Protein AF-A0A6V7M830-F1 (afdb_monomer_lite)

Organism: NCBI:txid1563983

Sequence (110 aa):
INKFLWMVRIGGSTEAGKSITEWNYYNPSGEFRVDKDGSPTLLNCLMYKMCYYKFGQVYTEGGKPSGYDRVRNMEIGNKDFELETLEEAYTTEHWLVRIYKVKDLKNRGN

Structure (mmCIF, N/CA/C/O backbone):
data_AF-A0A6V7M830-F1
#
_entry.id   AF-A0A6V7M830-F1
#
loop_
_atom_site.group_PDB
_atom_site.id
_atom_site.type_symbol
_atom_site.label_atom_id
_atom_site.label_alt_id
_atom_site.label_comp_id
_atom_site.label_asym_id
_atom_site.label_entity_id
_atom_site.label_seq_id
_atom_site.pdbx_PDB_ins_code
_atom_site.Cartn_x
_atom_site.Cartn_y
_atom_site.Cartn_z
_atom_site.occupancy
_atom_site.B_iso_or_equiv
_atom_site.auth_seq_id
_atom_site.auth_comp_id
_atom_site.auth_asym_id
_atom_site.auth_atom_id
_atom_site.pdbx_PDB_model_num
ATOM 1 N N . ILE A 1 1 ? 2.861 -6.931 4.517 1.00 84.75 1 ILE A N 1
ATOM 2 C CA . ILE A 1 1 ? 3.747 -5.833 4.042 1.00 84.75 1 ILE A CA 1
ATOM 3 C C . ILE A 1 1 ? 5.169 -5.857 4.648 1.00 84.75 1 ILE A C 1
ATOM 5 O O . ILE A 1 1 ? 6.066 -5.324 4.020 1.00 84.75 1 ILE A O 1
ATOM 9 N N . ASN A 1 2 ? 5.468 -6.522 5.780 1.00 89.31 2 ASN A N 1
ATOM 10 C CA . ASN A 1 2 ? 6.814 -6.466 6.415 1.00 89.31 2 ASN A CA 1
ATOM 11 C C . ASN A 1 2 ? 8.004 -6.873 5.513 1.00 89.31 2 ASN A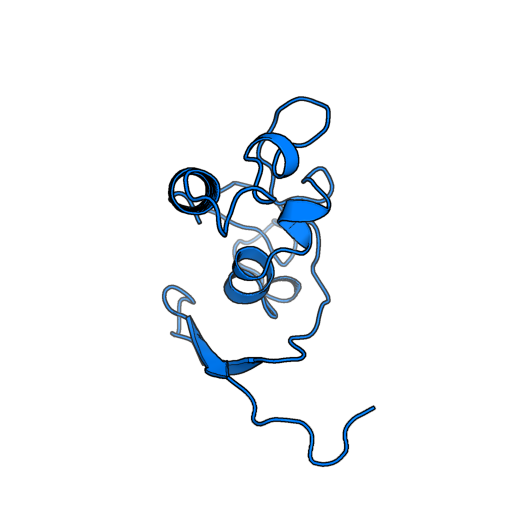 C 1
ATOM 13 O O . ASN A 1 2 ? 9.126 -6.450 5.755 1.00 89.31 2 ASN A O 1
ATOM 17 N N . LYS A 1 3 ? 7.770 -7.667 4.460 1.00 94.50 3 LYS A N 1
ATOM 18 C CA . LYS A 1 3 ? 8.797 -8.063 3.480 1.00 94.50 3 LYS A CA 1
ATOM 19 C C . LYS A 1 3 ? 8.965 -7.074 2.311 1.00 94.50 3 LYS A C 1
ATOM 21 O O . LYS A 1 3 ? 9.752 -7.340 1.414 1.00 94.50 3 LYS A O 1
ATOM 26 N N . PHE A 1 4 ? 8.234 -5.959 2.291 1.00 96.44 4 PHE A N 1
ATOM 27 C CA . PHE A 1 4 ? 8.180 -5.039 1.149 1.00 96.44 4 PHE A CA 1
ATOM 28 C C . PHE A 1 4 ? 9.540 -4.427 0.797 1.00 96.44 4 PHE A C 1
ATOM 30 O O . PHE A 1 4 ? 9.931 -4.455 -0.364 1.00 96.44 4 PHE A O 1
ATOM 37 N N . LEU A 1 5 ? 10.302 -3.949 1.785 1.00 96.19 5 LEU A N 1
ATOM 38 C CA . LEU A 1 5 ? 11.618 -3.353 1.521 1.00 96.19 5 LEU A CA 1
ATOM 39 C C . LEU A 1 5 ? 12.604 -4.351 0.898 1.00 96.19 5 LEU A C 1
ATOM 41 O O . LEU A 1 5 ? 13.413 -3.966 0.062 1.00 96.19 5 LEU A O 1
ATOM 45 N N . TRP A 1 6 ? 12.494 -5.647 1.212 1.00 97.19 6 TRP A N 1
ATOM 46 C CA . TRP A 1 6 ? 13.275 -6.673 0.514 1.00 97.19 6 TRP A CA 1
ATOM 47 C C . TRP A 1 6 ? 12.916 -6.763 -0.969 1.00 97.19 6 TRP A C 1
ATOM 49 O O . TRP A 1 6 ? 13.810 -6.882 -1.798 1.00 97.19 6 TRP A O 1
ATOM 59 N N . MET A 1 7 ? 11.632 -6.646 -1.318 1.00 97.69 7 MET A N 1
ATOM 60 C CA . MET A 1 7 ? 11.195 -6.615 -2.720 1.00 97.69 7 MET A CA 1
ATOM 61 C C . MET A 1 7 ? 11.766 -5.394 -3.448 1.00 97.69 7 MET A C 1
ATOM 63 O O . MET A 1 7 ? 12.237 -5.526 -4.572 1.00 97.69 7 MET A O 1
ATOM 67 N N . VAL A 1 8 ? 11.777 -4.228 -2.793 1.00 97.38 8 VAL A N 1
ATOM 68 C CA . VAL A 1 8 ? 12.356 -2.987 -3.332 1.00 97.38 8 VAL A CA 1
ATOM 69 C C . VAL A 1 8 ? 13.861 -3.134 -3.567 1.00 97.38 8 VAL A C 1
ATOM 71 O O . VAL A 1 8 ? 14.330 -2.829 -4.659 1.00 97.38 8 VAL A O 1
ATOM 74 N N . ARG A 1 9 ? 14.606 -3.664 -2.588 1.00 97.44 9 ARG A N 1
ATOM 75 C CA . ARG A 1 9 ? 16.055 -3.915 -2.702 1.00 97.44 9 ARG A CA 1
ATOM 76 C C . ARG A 1 9 ? 16.395 -4.891 -3.826 1.00 97.44 9 ARG A C 1
ATOM 78 O O . ARG A 1 9 ? 17.350 -4.667 -4.559 1.00 97.44 9 ARG A O 1
ATOM 85 N N . ILE A 1 10 ? 15.615 -5.965 -3.963 1.00 97.25 10 ILE A N 1
ATOM 86 C CA . ILE A 1 10 ? 15.812 -6.971 -5.015 1.00 97.25 10 ILE A CA 1
ATOM 87 C C . ILE A 1 10 ? 15.450 -6.397 -6.390 1.00 97.25 10 ILE A C 1
ATOM 89 O O . ILE A 1 10 ? 16.184 -6.607 -7.346 1.00 97.25 10 ILE A O 1
ATOM 93 N N . GLY A 1 11 ? 14.341 -5.661 -6.509 1.00 96.50 11 GLY A N 1
ATOM 94 C CA . GLY A 1 11 ? 13.942 -5.046 -7.777 1.00 96.50 11 GLY A CA 1
ATOM 95 C C . GLY A 1 11 ? 14.935 -3.981 -8.244 1.00 96.50 11 GLY A C 1
ATOM 96 O O . GLY A 1 11 ? 15.344 -3.983 -9.404 1.00 96.50 11 GLY A O 1
ATOM 97 N N . GLY A 1 12 ? 15.366 -3.117 -7.322 1.00 96.75 12 GLY A N 1
ATOM 98 C CA . GLY A 1 12 ? 16.283 -2.007 -7.585 1.00 96.75 12 GLY A CA 1
ATOM 99 C C . GLY A 1 12 ? 17.732 -2.401 -7.873 1.00 96.75 12 GLY A C 1
ATOM 100 O O . GLY A 1 12 ? 18.496 -1.570 -8.352 1.00 96.75 12 GLY A O 1
ATOM 101 N N . SER A 1 13 ? 18.132 -3.652 -7.621 1.00 95.88 13 S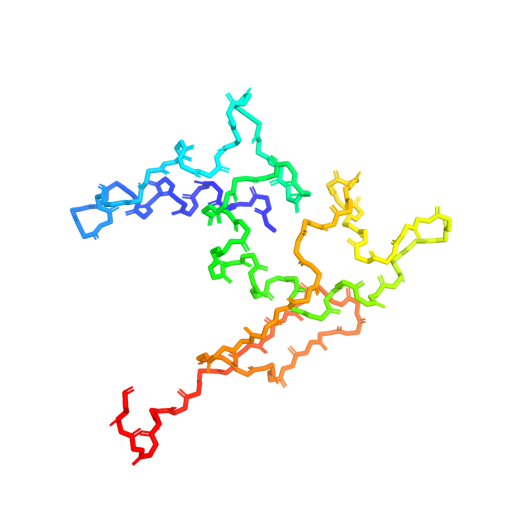ER A N 1
ATOM 102 C CA . SER A 1 13 ? 19.498 -4.120 -7.898 1.00 95.88 13 SER A CA 1
ATOM 103 C C . SER A 1 13 ? 19.737 -4.513 -9.362 1.00 95.88 13 SER A C 1
ATOM 105 O O . SER A 1 13 ? 20.864 -4.834 -9.736 1.00 95.88 13 SER A O 1
ATOM 107 N N . THR A 1 14 ? 18.694 -4.496 -10.197 1.00 96.00 14 THR A N 1
ATOM 108 C CA . THR A 1 14 ? 18.762 -4.858 -11.620 1.00 96.00 14 THR A CA 1
ATOM 109 C C . THR A 1 14 ? 18.804 -3.619 -12.514 1.00 96.00 14 THR A C 1
ATOM 111 O O . THR A 1 14 ? 18.248 -2.581 -12.159 1.00 96.00 14 THR A O 1
ATOM 114 N N . GLU A 1 15 ? 19.380 -3.727 -13.717 1.00 95.62 15 GLU A N 1
ATOM 115 C CA . GLU A 1 15 ? 19.413 -2.591 -14.658 1.00 95.62 15 GLU A CA 1
ATOM 116 C C . GLU A 1 15 ? 17.998 -2.132 -15.054 1.00 95.62 15 GLU A C 1
ATOM 118 O O . GLU A 1 15 ? 17.729 -0.937 -15.125 1.00 95.62 15 GLU A O 1
ATOM 123 N N . ALA A 1 16 ? 17.058 -3.070 -15.225 1.00 96.00 16 ALA A N 1
ATOM 124 C CA . ALA A 1 16 ? 15.658 -2.756 -15.520 1.00 96.00 16 ALA A CA 1
ATOM 125 C C . ALA A 1 16 ? 14.942 -2.037 -14.360 1.00 96.00 16 ALA A C 1
ATOM 127 O O . ALA A 1 16 ? 13.987 -1.297 -14.582 1.00 96.00 16 ALA A O 1
ATOM 128 N N . GLY A 1 17 ? 15.395 -2.256 -13.124 1.00 95.06 17 GLY A N 1
ATOM 129 C CA . GLY A 1 17 ? 14.830 -1.676 -11.910 1.00 95.06 17 GLY A CA 1
ATOM 130 C C . GLY A 1 17 ? 15.597 -0.473 -11.373 1.00 95.06 17 GLY A C 1
ATOM 131 O O . GLY A 1 17 ? 15.304 -0.035 -10.268 1.00 95.06 17 GLY A O 1
ATOM 132 N N . LYS A 1 18 ? 16.546 0.094 -12.121 1.00 94.25 18 LYS A N 1
ATOM 133 C CA . LYS A 1 18 ? 17.419 1.195 -11.672 1.00 94.25 18 LYS A CA 1
ATOM 134 C C . LYS A 1 18 ? 16.677 2.451 -11.198 1.00 94.25 18 LYS A C 1
ATOM 136 O O . LYS A 1 18 ? 17.224 3.249 -10.445 1.00 94.25 18 LYS A O 1
ATOM 141 N N . SER A 1 19 ? 15.426 2.629 -11.624 1.00 95.38 19 SER A N 1
ATOM 142 C CA . SER A 1 19 ? 14.534 3.696 -11.154 1.00 95.38 19 SER A CA 1
ATOM 143 C C . SER A 1 19 ? 13.916 3.433 -9.771 1.00 95.38 19 SER A C 1
ATOM 145 O O . SER A 1 19 ? 13.274 4.317 -9.204 1.00 95.38 19 SER A O 1
ATOM 147 N N . ILE A 1 20 ? 14.052 2.220 -9.232 1.00 97.31 20 ILE A N 1
ATOM 148 C CA . ILE A 1 20 ? 13.530 1.810 -7.930 1.00 97.31 20 ILE A CA 1
ATOM 149 C C . ILE A 1 20 ? 14.603 2.072 -6.874 1.00 97.31 20 ILE A C 1
ATOM 151 O O . ILE A 1 20 ? 15.517 1.275 -6.676 1.00 97.31 20 ILE A O 1
ATOM 155 N N . THR A 1 21 ? 14.447 3.171 -6.142 1.00 95.88 21 THR A N 1
ATOM 156 C CA . THR A 1 21 ? 15.346 3.533 -5.041 1.00 95.88 21 THR A CA 1
ATOM 157 C C . THR A 1 21 ? 14.647 3.323 -3.706 1.00 95.88 21 THR A C 1
ATOM 159 O O . THR A 1 21 ? 13.571 3.870 -3.475 1.00 95.88 21 THR A O 1
ATOM 162 N N . GLU A 1 22 ? 15.272 2.568 -2.800 1.00 96.44 22 GLU A N 1
ATOM 163 C CA . GLU A 1 22 ? 14.739 2.292 -1.458 1.00 96.44 22 GLU A CA 1
ATOM 164 C C . GLU A 1 22 ? 14.391 3.572 -0.685 1.00 96.44 22 GLU A C 1
ATOM 166 O O . GLU A 1 22 ? 13.312 3.658 -0.100 1.00 96.44 22 GLU A O 1
ATOM 171 N N . TRP A 1 23 ? 15.242 4.598 -0.765 1.00 96.50 23 TRP A N 1
ATOM 172 C CA . TRP A 1 23 ? 15.036 5.868 -0.065 1.00 96.50 23 TRP A CA 1
ATOM 173 C C . TRP A 1 23 ? 13.738 6.591 -0.455 1.00 96.50 23 TRP A C 1
ATOM 175 O O . TRP A 1 23 ? 13.137 7.263 0.376 1.00 96.50 23 TRP A O 1
ATOM 185 N N . ASN A 1 24 ? 13.229 6.375 -1.673 1.00 97.38 24 ASN A N 1
ATOM 186 C CA . ASN A 1 24 ? 11.980 6.994 -2.131 1.00 97.38 24 ASN A CA 1
ATOM 187 C C . ASN A 1 24 ? 10.748 6.503 -1.348 1.00 97.38 24 ASN A C 1
ATOM 189 O O . ASN A 1 24 ? 9.691 7.136 -1.408 1.00 97.38 24 ASN A O 1
ATOM 193 N N . TYR A 1 25 ? 10.855 5.374 -0.640 1.00 97.62 25 TYR A N 1
ATOM 194 C CA . TYR A 1 25 ? 9.776 4.785 0.159 1.00 97.62 25 TYR A CA 1
ATOM 195 C C . TYR A 1 25 ? 9.784 5.233 1.628 1.00 97.62 25 TYR A C 1
ATOM 197 O O . TYR A 1 25 ? 8.883 4.855 2.376 1.00 97.62 25 TYR A O 1
ATOM 205 N N . TYR A 1 26 ? 10.769 6.035 2.034 1.00 97.44 26 TYR A N 1
ATOM 206 C CA . TYR A 1 26 ? 10.833 6.657 3.353 1.00 97.44 26 TYR A CA 1
ATOM 207 C C . TYR A 1 26 ? 10.289 8.082 3.297 1.00 97.44 26 TYR A C 1
ATOM 209 O O . TYR A 1 26 ? 10.302 8.735 2.251 1.00 97.44 26 TYR A O 1
ATOM 217 N N . ASN A 1 27 ? 9.781 8.566 4.426 1.00 96.31 27 ASN A N 1
ATOM 218 C CA . ASN A 1 27 ? 9.422 9.972 4.568 1.00 96.31 27 ASN A CA 1
ATOM 219 C C . ASN A 1 27 ? 10.685 10.853 4.747 1.00 96.31 27 ASN A C 1
ATOM 221 O O . ASN A 1 27 ? 11.785 10.318 4.907 1.00 96.31 27 ASN A O 1
ATOM 225 N N . PRO A 1 28 ? 10.569 12.196 4.750 1.00 95.31 28 PRO A N 1
ATOM 226 C CA . PRO A 1 28 ? 11.722 13.090 4.926 1.00 95.31 28 PRO A CA 1
ATOM 227 C C . PRO A 1 28 ? 12.505 12.882 6.233 1.00 95.31 28 PRO A C 1
ATOM 229 O O . PRO A 1 28 ? 13.683 13.221 6.300 1.00 95.31 28 PRO A O 1
ATOM 232 N N . SER A 1 29 ? 11.867 12.309 7.256 1.00 95.44 29 SER A N 1
ATOM 233 C CA . SER A 1 29 ? 12.486 11.951 8.537 1.00 95.44 29 SER A CA 1
ATOM 234 C C . SER A 1 29 ? 13.211 10.598 8.507 1.00 95.44 29 SER A C 1
ATOM 236 O O . SER A 1 29 ? 13.790 10.199 9.513 1.00 95.44 29 SER A O 1
ATOM 238 N N . GLY A 1 30 ? 13.197 9.886 7.375 1.00 95.31 30 GLY A N 1
ATOM 239 C CA . GLY A 1 30 ? 13.812 8.567 7.230 1.00 95.31 30 GLY A CA 1
ATOM 240 C C . GLY A 1 30 ? 12.991 7.425 7.831 1.00 95.31 30 GLY A C 1
ATOM 241 O O . GLY A 1 30 ? 13.527 6.346 8.075 1.00 95.31 30 GLY A O 1
ATOM 242 N N . GLU A 1 31 ? 11.695 7.630 8.070 1.00 95.19 31 GLU A N 1
ATOM 243 C CA . GLU A 1 31 ? 10.794 6.628 8.641 1.00 95.19 31 GLU A CA 1
ATOM 244 C C . GLU A 1 31 ? 9.978 5.914 7.553 1.00 95.19 31 GLU A C 1
ATOM 246 O O . GLU A 1 31 ? 9.511 6.520 6.585 1.00 95.19 31 GLU A O 1
ATOM 251 N N . PHE A 1 32 ? 9.767 4.606 7.729 1.00 94.94 32 PHE A N 1
ATOM 252 C CA . PHE A 1 32 ? 8.897 3.802 6.870 1.00 94.94 32 PHE A CA 1
ATOM 253 C C . PHE A 1 32 ? 7.485 3.743 7.468 1.00 94.94 32 PHE A C 1
ATOM 255 O O . PHE A 1 32 ? 7.198 2.899 8.322 1.00 94.94 32 PHE A O 1
ATOM 262 N N . ARG A 1 33 ? 6.603 4.646 7.027 1.00 95.06 33 ARG A N 1
ATOM 263 C CA . ARG A 1 33 ? 5.238 4.794 7.560 1.00 95.06 33 ARG A CA 1
ATOM 264 C C . ARG A 1 33 ? 4.172 4.526 6.506 1.00 95.06 33 ARG A C 1
ATOM 266 O O . ARG A 1 33 ? 4.361 4.843 5.339 1.00 95.06 33 ARG A O 1
ATOM 273 N N . VAL A 1 34 ? 3.038 3.967 6.926 1.00 96.06 34 VAL A N 1
ATOM 274 C CA . VAL A 1 34 ? 1.866 3.707 6.058 1.00 96.06 34 VAL A CA 1
ATOM 275 C C . VAL A 1 34 ? 0.706 4.672 6.307 1.00 96.06 34 VAL A C 1
ATOM 277 O O . VAL A 1 34 ? -0.338 4.560 5.656 1.00 96.06 34 VAL A O 1
ATOM 280 N N . ASP A 1 35 ? 0.882 5.570 7.274 1.00 95.62 35 ASP A N 1
ATOM 281 C CA . ASP A 1 35 ? -0.053 6.636 7.603 1.00 95.62 35 ASP A CA 1
ATOM 282 C C . ASP A 1 35 ? 0.121 7.832 6.659 1.00 95.62 35 ASP A C 1
ATOM 284 O O . ASP A 1 35 ? 0.818 7.760 5.644 1.00 95.62 35 ASP A O 1
ATOM 288 N N . LYS A 1 36 ? -0.555 8.936 6.976 1.00 95.38 36 LYS A N 1
ATOM 289 C CA . LYS A 1 36 ? -0.515 10.179 6.196 1.00 95.38 36 LYS A CA 1
ATOM 290 C C . LYS A 1 36 ? 0.890 10.780 6.052 1.00 95.38 36 LYS A C 1
ATOM 292 O O . LYS A 1 36 ? 1.113 11.537 5.115 1.00 95.38 36 LYS A O 1
ATOM 297 N N . ASP A 1 37 ? 1.812 10.436 6.953 1.00 96.06 37 ASP A N 1
ATOM 298 C CA . ASP A 1 37 ? 3.194 10.916 6.946 1.00 96.06 37 ASP A CA 1
ATOM 299 C C . ASP A 1 37 ? 4.122 9.952 6.178 1.00 96.06 37 ASP A C 1
ATOM 301 O O . ASP A 1 37 ? 5.342 10.128 6.166 1.00 96.06 37 ASP A O 1
ATOM 305 N N . GLY A 1 38 ? 3.560 8.914 5.546 1.00 96.12 38 GLY A N 1
ATOM 306 C CA . GLY A 1 38 ? 4.251 8.022 4.623 1.00 96.12 38 GLY A CA 1
ATOM 307 C C . GLY A 1 38 ? 4.643 8.712 3.317 1.00 96.12 38 GLY A C 1
ATOM 308 O O . GLY A 1 38 ? 4.056 9.714 2.904 1.00 96.12 38 GLY A O 1
ATOM 309 N N . SER A 1 39 ? 5.650 8.169 2.629 1.00 97.44 39 SER A N 1
ATOM 310 C CA . SER A 1 39 ? 6.113 8.780 1.383 1.00 97.44 39 SER A CA 1
ATOM 311 C C . SER A 1 39 ? 5.043 8.687 0.281 1.00 97.44 39 SER A C 1
ATOM 313 O O . SER A 1 39 ? 4.368 7.656 0.163 1.00 97.44 39 SER A O 1
ATOM 315 N N . PRO A 1 40 ? 4.908 9.703 -0.595 1.00 96.56 40 PRO A N 1
ATOM 316 C CA . PRO A 1 40 ? 3.983 9.633 -1.725 1.00 96.56 40 PRO A CA 1
ATOM 317 C C . PRO A 1 40 ? 4.245 8.426 -2.632 1.00 96.56 40 PRO A C 1
ATOM 319 O O . PRO A 1 40 ? 3.302 7.833 -3.151 1.00 96.56 40 PRO A O 1
ATOM 322 N N 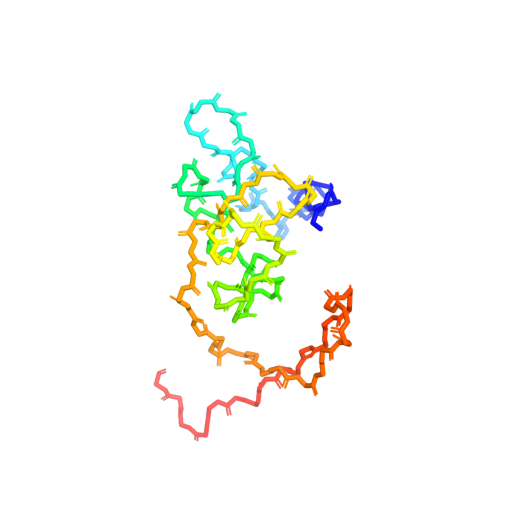. THR A 1 41 ? 5.511 8.025 -2.789 1.00 97.19 41 THR A N 1
ATOM 323 C CA . THR A 1 41 ? 5.903 6.823 -3.541 1.00 97.19 41 THR A CA 1
ATOM 324 C C . THR A 1 41 ? 5.306 5.563 -2.923 1.00 97.19 41 THR A C 1
ATOM 326 O O . THR A 1 41 ? 4.787 4.714 -3.643 1.00 97.19 41 THR A O 1
ATOM 329 N N . LEU A 1 42 ? 5.353 5.435 -1.594 1.00 97.06 42 LEU A N 1
ATOM 330 C CA . LEU A 1 42 ? 4.810 4.286 -0.878 1.00 97.06 42 LEU A CA 1
ATOM 331 C C . LEU A 1 42 ? 3.282 4.265 -0.928 1.00 97.06 42 LEU A C 1
ATOM 333 O O . LEU A 1 42 ? 2.714 3.239 -1.292 1.00 97.06 42 LEU A O 1
ATOM 337 N N . LEU A 1 43 ? 2.623 5.385 -0.624 1.00 97.00 43 LEU A N 1
ATOM 338 C CA . LEU A 1 43 ? 1.156 5.470 -0.602 1.00 97.00 43 LEU A CA 1
ATOM 339 C C . LEU A 1 43 ? 0.525 5.271 -1.993 1.00 97.00 43 LEU A C 1
ATOM 341 O O . LEU A 1 43 ? -0.636 4.881 -2.098 1.00 97.00 43 LEU A O 1
ATOM 345 N N . ASN A 1 44 ? 1.291 5.493 -3.066 1.00 96.44 44 ASN A N 1
ATOM 346 C CA . ASN A 1 44 ? 0.847 5.262 -4.441 1.00 96.44 44 ASN A CA 1
ATOM 347 C C . ASN A 1 44 ? 1.341 3.946 -5.059 1.00 96.44 44 ASN A C 1
ATOM 349 O O . ASN A 1 44 ? 0.940 3.631 -6.184 1.00 96.44 44 ASN A O 1
ATOM 353 N N . CYS A 1 45 ? 2.180 3.167 -4.369 1.00 96.69 45 CYS A N 1
ATOM 354 C CA . CYS A 1 45 ? 2.728 1.944 -4.946 1.00 96.69 45 CYS A CA 1
ATOM 355 C C . CYS A 1 45 ? 1.656 0.855 -5.095 1.00 96.69 45 CYS A C 1
ATOM 357 O O . CYS A 1 45 ? 0.679 0.789 -4.343 1.00 96.69 45 CYS A O 1
ATOM 359 N N . LEU A 1 46 ? 1.862 -0.046 -6.059 1.00 96.75 46 LEU A N 1
ATOM 360 C CA . LEU A 1 46 ? 0.911 -1.120 -6.343 1.00 96.75 46 LEU A CA 1
ATOM 361 C C . LEU A 1 46 ? 0.676 -2.024 -5.123 1.00 96.75 46 LEU A C 1
ATOM 363 O O . LEU A 1 46 ? -0.461 -2.386 -4.840 1.00 96.75 46 LEU A O 1
ATOM 367 N N . MET A 1 47 ? 1.731 -2.336 -4.362 1.00 96.62 47 MET A N 1
ATOM 368 C CA . MET A 1 47 ? 1.623 -3.165 -3.157 1.00 96.62 47 MET A CA 1
ATOM 369 C C . MET A 1 47 ? 0.727 -2.518 -2.093 1.00 96.62 47 MET A C 1
ATOM 371 O O . MET A 1 47 ? -0.112 -3.199 -1.509 1.00 96.62 47 MET A O 1
ATOM 375 N N . TYR A 1 48 ? 0.876 -1.209 -1.854 1.00 96.81 48 TYR A N 1
ATOM 376 C CA . TYR A 1 48 ? 0.033 -0.476 -0.908 1.00 96.81 48 TYR A CA 1
ATOM 377 C C . TYR A 1 48 ? -1.429 -0.534 -1.345 1.00 96.81 48 TYR A C 1
ATOM 379 O O . TYR A 1 48 ? -2.291 -0.953 -0.570 1.00 96.81 48 TYR A O 1
ATOM 387 N N . LYS A 1 49 ? -1.687 -0.210 -2.618 1.00 97.06 49 LYS A N 1
ATOM 388 C CA . LYS A 1 49 ? -3.035 -0.226 -3.192 1.00 97.06 49 LYS A CA 1
ATOM 389 C C . LYS A 1 49 ? -3.680 -1.612 -3.098 1.00 97.06 49 LYS A C 1
ATOM 391 O O . LYS A 1 49 ? -4.821 -1.727 -2.669 1.00 97.06 49 LYS A O 1
ATOM 396 N N . MET A 1 50 ? -2.946 -2.677 -3.416 1.00 96.69 50 MET A N 1
ATOM 397 C CA . MET A 1 50 ? -3.451 -4.052 -3.318 1.00 96.69 50 MET A CA 1
ATOM 398 C C . MET A 1 50 ? -3.697 -4.502 -1.872 1.00 96.69 50 MET A C 1
ATOM 400 O O . MET A 1 50 ? -4.655 -5.220 -1.604 1.00 96.69 50 MET A O 1
ATOM 404 N N . CYS A 1 51 ? -2.861 -4.130 -0.905 1.00 95.25 51 CYS A N 1
ATOM 405 C CA . CYS A 1 51 ? -3.095 -4.553 0.477 1.00 95.25 51 CYS A CA 1
ATOM 406 C C . CYS A 1 51 ? -4.259 -3.790 1.129 1.00 95.25 51 CYS A C 1
ATOM 408 O O . CYS A 1 51 ? -5.057 -4.401 1.844 1.00 95.25 51 CYS A O 1
ATOM 410 N N . TYR A 1 52 ? -4.377 -2.487 0.858 1.00 96.81 52 TYR A N 1
ATOM 411 C CA . TYR A 1 52 ? -5.317 -1.599 1.545 1.00 96.81 52 TYR A CA 1
ATOM 412 C C . TYR A 1 52 ? -6.585 -1.257 0.751 1.00 96.81 52 TYR A C 1
ATOM 414 O O . TYR A 1 52 ? -7.377 -0.435 1.209 1.00 96.81 52 TYR A O 1
ATOM 422 N N . TYR A 1 53 ? -6.837 -1.889 -0.401 1.00 97.12 53 TYR A N 1
ATOM 423 C CA . TYR A 1 53 ? -8.063 -1.646 -1.170 1.00 97.12 53 TYR A CA 1
ATOM 424 C C . TYR A 1 53 ? -9.314 -1.879 -0.305 1.00 97.12 53 TYR A C 1
ATOM 426 O O . TYR A 1 53 ? -9.452 -2.937 0.319 1.00 97.12 53 TYR A O 1
ATOM 434 N N . LYS A 1 54 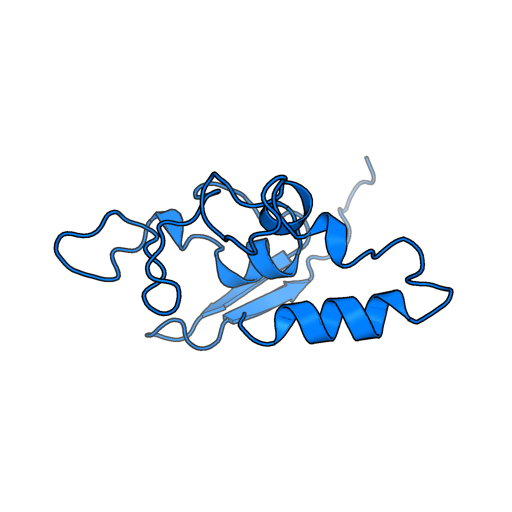? -10.197 -0.873 -0.222 1.00 95.12 54 LYS A N 1
ATOM 435 C CA . LYS A 1 54 ? -11.387 -0.822 0.659 1.00 95.12 54 LYS A CA 1
ATOM 436 C C . LYS A 1 54 ? -11.116 -0.980 2.166 1.00 95.12 54 LYS A C 1
ATOM 438 O O . LYS A 1 54 ? -12.052 -1.026 2.958 1.00 95.12 54 LYS A O 1
ATOM 443 N N . PHE A 1 55 ? -9.857 -1.042 2.599 1.00 95.56 55 PHE A N 1
ATOM 444 C CA . PHE A 1 55 ? -9.508 -1.227 4.010 1.00 95.56 55 PHE A CA 1
ATOM 445 C C . PHE A 1 55 ? -9.844 0.006 4.857 1.00 95.56 55 PHE A C 1
ATOM 447 O O . PHE A 1 55 ? -10.158 -0.132 6.036 1.00 95.56 55 PHE A O 1
ATOM 454 N N . GLY A 1 56 ? -9.860 1.203 4.257 1.00 93.75 56 GLY A N 1
ATOM 455 C CA . GLY A 1 56 ? -10.209 2.461 4.930 1.00 93.75 56 GLY A CA 1
ATOM 456 C C . GLY A 1 56 ? -11.604 2.486 5.568 1.00 93.75 56 GLY A C 1
ATOM 457 O O . GLY A 1 56 ? -11.839 3.268 6.489 1.00 93.75 56 GLY A O 1
ATOM 458 N N . GLN A 1 57 ? -12.505 1.606 5.126 1.00 90.69 57 GLN A N 1
ATOM 459 C CA . GLN A 1 57 ? -13.886 1.492 5.608 1.00 90.69 57 GLN A CA 1
ATOM 460 C C . GLN A 1 57 ? -14.052 0.405 6.687 1.00 90.69 57 GLN A C 1
ATOM 462 O O . GLN A 1 57 ? -15.116 0.290 7.291 1.00 90.69 57 GLN A O 1
ATOM 467 N N . VAL A 1 58 ? -13.012 -0.393 6.952 1.00 91.44 58 VAL A N 1
ATOM 468 C CA . VAL A 1 58 ? -13.068 -1.523 7.888 1.00 91.44 58 VAL A CA 1
ATOM 469 C C . VAL A 1 58 ? -12.713 -1.071 9.301 1.00 91.44 58 VAL A C 1
ATOM 471 O O . VAL A 1 58 ? -11.673 -0.449 9.529 1.00 91.44 58 VAL A O 1
ATOM 474 N N . TYR A 1 59 ? -13.546 -1.445 10.270 1.00 91.12 59 TYR A N 1
ATOM 475 C CA . TYR A 1 59 ? -13.234 -1.322 11.693 1.00 91.12 59 TYR A CA 1
ATOM 476 C C . TYR A 1 59 ? -12.560 -2.604 12.176 1.00 91.12 59 TYR A C 1
ATOM 478 O O . TYR A 1 59 ? -13.196 -3.648 12.296 1.00 91.12 59 TYR A O 1
ATOM 486 N N . THR A 1 60 ? -11.255 -2.532 12.424 1.00 89.06 60 THR A N 1
ATOM 487 C CA . THR A 1 60 ? -10.444 -3.685 12.844 1.00 89.06 60 THR A CA 1
ATOM 488 C C . THR A 1 60 ? -10.333 -3.824 14.361 1.00 89.06 60 THR A C 1
ATOM 490 O O . THR A 1 60 ? -10.022 -4.910 14.851 1.00 89.06 60 THR A O 1
ATOM 493 N N . GLU A 1 61 ? -10.569 -2.742 15.107 1.00 88.25 61 GLU A N 1
ATOM 494 C CA . GLU A 1 61 ? -10.427 -2.686 16.560 1.00 88.25 61 GLU A CA 1
ATOM 495 C C . GLU A 1 61 ? -11.370 -1.633 17.164 1.00 88.25 61 GLU A C 1
ATOM 497 O O . GLU A 1 61 ? -11.516 -0.531 16.632 1.00 88.25 61 GLU A O 1
ATOM 502 N N . GLY A 1 62 ? -12.016 -1.969 18.284 1.00 88.50 62 GLY A N 1
ATOM 503 C CA . GLY A 1 62 ? -12.884 -1.038 19.006 1.00 88.50 62 GLY A CA 1
ATOM 504 C C . GLY A 1 62 ? -12.091 0.133 19.593 1.00 88.50 62 GLY A C 1
ATOM 505 O O . GLY A 1 62 ? -11.029 -0.060 20.176 1.00 88.50 62 GLY A O 1
ATOM 506 N N . GLY A 1 63 ? -12.599 1.358 19.440 1.00 90.81 63 GLY A N 1
ATOM 507 C CA . GLY A 1 63 ? -11.929 2.574 19.924 1.00 90.81 63 GLY A CA 1
ATOM 508 C C . GLY A 1 63 ? -10.796 3.090 19.027 1.00 90.81 63 GLY A C 1
ATOM 509 O O . GLY A 1 63 ? -10.172 4.097 19.358 1.00 90.81 63 GLY A O 1
ATOM 510 N N . LYS A 1 64 ? -10.540 2.441 17.884 1.00 93.69 64 LYS A N 1
ATOM 511 C CA . LYS A 1 64 ? -9.634 2.923 16.833 1.00 93.69 64 LYS A CA 1
ATOM 512 C C . LYS A 1 64 ? -10.430 3.451 15.631 1.00 93.69 64 LYS A C 1
ATOM 514 O O . LYS A 1 64 ? -11.572 3.033 15.429 1.00 93.69 64 LYS A O 1
ATOM 519 N N . PRO A 1 65 ? -9.859 4.372 14.831 1.00 92.88 65 PRO A N 1
ATOM 520 C CA . PRO A 1 65 ? -10.489 4.812 13.589 1.00 92.88 65 PRO A CA 1
ATOM 521 C C . PRO A 1 65 ? -10.604 3.658 12.580 1.00 92.88 65 PRO A C 1
ATOM 523 O O . PRO A 1 65 ? -9.914 2.642 12.686 1.00 92.88 65 PRO A O 1
ATOM 526 N N . SER A 1 66 ? -11.460 3.819 11.569 1.00 94.75 66 SER A N 1
ATOM 527 C CA . SER A 1 66 ? -11.530 2.877 10.446 1.00 94.75 66 SER A CA 1
ATOM 528 C C . SER A 1 66 ? -10.215 2.871 9.655 1.00 94.75 66 SER A C 1
ATOM 530 O O . SER A 1 66 ? -9.536 3.898 9.552 1.00 94.75 66 SER A O 1
ATOM 532 N N . GLY A 1 67 ? -9.846 1.725 9.079 1.00 94.50 67 GLY A N 1
ATOM 533 C CA . GLY A 1 67 ? -8.577 1.576 8.363 1.00 94.50 67 GLY A CA 1
ATOM 534 C C . GLY A 1 67 ? -7.354 1.529 9.283 1.00 94.50 67 GLY A C 1
ATOM 535 O O . GLY A 1 67 ? -6.268 1.954 8.892 1.00 94.50 67 GLY A O 1
ATOM 536 N N . TYR A 1 68 ? -7.514 1.034 10.510 1.00 96.19 68 TYR A N 1
ATOM 537 C CA . TYR A 1 68 ? -6.406 0.858 11.446 1.00 96.19 68 TYR A CA 1
ATOM 538 C C . TYR A 1 68 ? -5.657 -0.461 11.187 1.00 96.19 68 TYR A C 1
ATOM 540 O O . TYR A 1 68 ? -6.217 -1.553 11.330 1.00 96.19 68 TYR A O 1
ATOM 548 N N . ASP A 1 69 ? -4.378 -0.378 10.806 1.00 95.06 69 ASP A N 1
ATOM 549 C CA . ASP A 1 69 ? -3.495 -1.540 10.658 1.00 95.06 69 ASP A CA 1
ATOM 550 C C . ASP A 1 69 ? -2.947 -1.948 12.033 1.00 95.06 69 ASP A C 1
ATOM 552 O O . ASP A 1 69 ? -2.038 -1.316 12.574 1.00 95.06 69 ASP A O 1
ATOM 556 N N . ARG A 1 70 ? -3.475 -3.052 12.574 1.00 93.81 70 ARG A N 1
ATOM 557 C CA . ARG A 1 70 ? -3.109 -3.601 13.892 1.00 93.81 70 ARG A CA 1
ATOM 558 C C . ARG A 1 70 ? -1.662 -4.088 13.988 1.00 93.81 70 ARG A C 1
ATOM 560 O O . ARG A 1 70 ? -1.112 -4.146 15.079 1.00 93.81 70 ARG A O 1
ATOM 567 N N . VAL A 1 71 ? -1.027 -4.451 12.872 1.00 93.31 71 VAL A N 1
ATOM 568 C CA . VAL A 1 71 ? 0.377 -4.901 12.876 1.00 93.31 71 VAL A CA 1
ATOM 569 C C . VAL A 1 71 ? 1.321 -3.703 12.953 1.00 93.31 71 VAL A C 1
ATOM 571 O O . VAL A 1 71 ? 2.393 -3.801 13.545 1.00 93.31 71 VAL A O 1
ATOM 574 N N . ARG A 1 72 ? 0.936 -2.571 12.351 1.00 93.44 72 ARG A N 1
ATOM 575 C CA . ARG A 1 72 ? 1.728 -1.326 12.347 1.00 93.44 72 ARG A CA 1
ATOM 576 C C . ARG A 1 72 ? 1.321 -0.335 13.428 1.00 93.44 72 ARG A C 1
ATOM 578 O O . ARG A 1 72 ? 2.058 0.614 13.661 1.00 93.44 72 ARG A O 1
ATOM 585 N N . ASN A 1 73 ? 0.184 -0.558 14.082 1.00 94.25 73 ASN A N 1
ATOM 586 C CA . ASN A 1 73 ? -0.431 0.352 15.044 1.00 94.25 73 ASN A CA 1
ATOM 587 C C . ASN A 1 73 ? -0.670 1.763 14.480 1.00 94.25 73 ASN A C 1
ATOM 589 O O . ASN A 1 73 ? -0.544 2.756 15.196 1.00 94.25 73 ASN A O 1
ATOM 593 N N . MET A 1 74 ? -1.038 1.849 13.200 1.00 94.50 74 MET A N 1
ATOM 594 C CA . MET A 1 74 ? -1.208 3.105 12.465 1.00 94.50 74 MET A CA 1
ATOM 595 C C . MET A 1 74 ? -2.524 3.111 11.684 1.00 94.50 74 MET A C 1
ATOM 597 O O . MET A 1 74 ? -2.961 2.084 11.167 1.00 94.50 74 MET A O 1
ATOM 601 N N . GLU A 1 75 ? -3.135 4.286 11.573 1.00 96.44 75 GLU A N 1
ATOM 602 C CA . GLU A 1 75 ? -4.216 4.546 10.621 1.00 96.44 75 GLU A CA 1
ATOM 603 C C . GLU A 1 75 ? -3.620 4.746 9.225 1.00 96.44 75 GLU A C 1
ATOM 605 O O . GLU A 1 75 ? -2.627 5.455 9.078 1.00 96.44 75 GLU A O 1
ATOM 610 N N . ILE A 1 76 ? -4.193 4.115 8.200 1.00 96.44 76 ILE A N 1
ATOM 611 C CA . ILE A 1 76 ? -3.659 4.220 6.838 1.00 96.44 76 ILE A CA 1
ATOM 612 C C . ILE A 1 76 ? -3.786 5.643 6.274 1.00 96.44 76 ILE A C 1
ATOM 614 O O . ILE A 1 76 ? -4.783 6.329 6.490 1.00 96.44 76 ILE A O 1
ATOM 618 N N . GLY A 1 77 ? -2.773 6.075 5.520 1.00 95.12 77 GLY A N 1
ATOM 619 C CA . GLY A 1 77 ? -2.706 7.421 4.951 1.00 95.12 77 GLY A CA 1
ATOM 620 C C . GLY A 1 77 ? -3.702 7.679 3.824 1.00 95.12 77 GLY A C 1
ATOM 621 O O . GLY A 1 77 ? -4.288 8.756 3.775 1.00 95.12 77 GLY A O 1
ATOM 622 N N . ASN A 1 78 ? -3.918 6.704 2.935 1.00 94.31 78 ASN A N 1
ATOM 623 C CA . ASN A 1 78 ? -4.875 6.830 1.838 1.00 94.31 78 ASN A CA 1
ATOM 624 C C . ASN A 1 78 ? -6.012 5.815 1.992 1.00 94.31 78 ASN A C 1
ATOM 626 O O . ASN A 1 78 ? -5.805 4.616 1.808 1.00 94.31 78 ASN A O 1
ATOM 630 N N . LYS A 1 79 ? -7.205 6.308 2.338 1.00 91.38 79 LYS A N 1
ATOM 631 C CA . LYS A 1 79 ? -8.391 5.479 2.595 1.00 91.38 79 LYS A CA 1
ATOM 632 C C . LYS A 1 79 ? -9.236 5.218 1.355 1.00 91.38 79 LYS A C 1
ATOM 634 O O . LYS A 1 79 ? -9.817 4.139 1.255 1.00 91.38 79 LYS A O 1
ATOM 639 N N . ASP A 1 80 ? -9.266 6.180 0.438 1.00 91.00 80 ASP A N 1
ATOM 640 C CA . ASP A 1 80 ? -10.199 6.211 -0.682 1.00 91.00 80 ASP A CA 1
ATOM 641 C C . ASP A 1 80 ? -9.422 6.269 -1.997 1.00 91.00 80 ASP A C 1
ATOM 643 O O . ASP A 1 80 ? -8.937 7.313 -2.434 1.00 91.00 80 ASP A O 1
ATOM 647 N N . PHE A 1 81 ? -9.280 5.109 -2.629 1.00 95.06 81 PHE A N 1
ATOM 648 C CA . PHE A 1 81 ? -8.671 4.976 -3.944 1.00 95.06 81 PHE A CA 1
ATOM 649 C C . PHE A 1 81 ? -9.274 3.791 -4.690 1.00 95.06 81 PHE A C 1
ATOM 651 O O . PHE A 1 81 ? -9.701 2.805 -4.088 1.00 95.06 81 PHE A O 1
ATOM 658 N N . GLU A 1 82 ? -9.235 3.866 -6.017 1.00 95.25 82 GLU A N 1
ATOM 659 C CA . GLU A 1 82 ? -9.702 2.797 -6.892 1.00 95.25 82 GLU A CA 1
ATOM 660 C C . GLU A 1 82 ? -8.552 2.086 -7.605 1.00 95.25 82 GLU A C 1
ATOM 662 O O . GLU A 1 82 ? -7.464 2.633 -7.816 1.00 95.25 82 GLU A O 1
ATOM 667 N N . LEU A 1 83 ? -8.806 0.832 -7.978 1.00 96.00 83 LEU A N 1
ATOM 668 C CA . LEU A 1 83 ? -7.887 0.028 -8.775 1.00 96.00 83 LEU A CA 1
ATOM 669 C C . LEU A 1 83 ? -8.256 0.134 -10.257 1.00 96.00 83 LEU A C 1
ATOM 671 O O . LEU A 1 83 ? -9.270 -0.396 -10.718 1.00 96.00 83 LEU A O 1
ATOM 675 N N . GLU A 1 84 ? -7.403 0.802 -11.029 1.00 94.06 84 GLU A N 1
ATOM 676 C CA . GLU A 1 84 ? -7.651 1.028 -12.457 1.00 94.06 84 GLU A CA 1
ATOM 677 C C . GLU A 1 84 ? -7.423 -0.230 -13.299 1.00 94.06 84 GLU A C 1
ATOM 679 O O . GLU A 1 84 ? -8.249 -0.562 -14.146 1.00 94.06 84 GLU A O 1
ATOM 684 N N . THR A 1 85 ? -6.327 -0.947 -13.043 1.00 94.94 85 THR A N 1
ATOM 685 C CA . THR A 1 85 ? -5.856 -2.091 -13.846 1.00 94.94 85 THR A CA 1
ATOM 686 C C . THR A 1 85 ? -6.126 -3.451 -13.205 1.00 9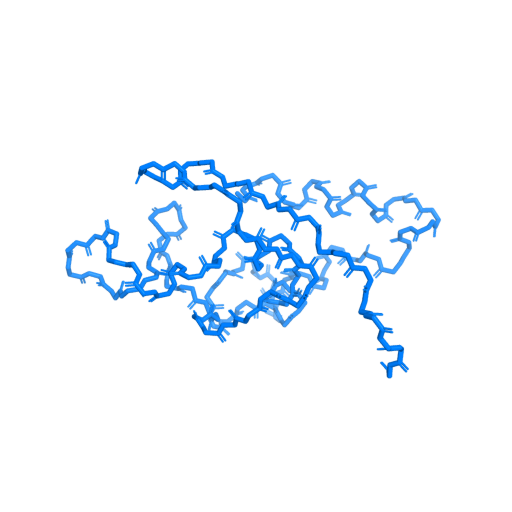4.94 85 THR A C 1
ATOM 688 O O . THR A 1 85 ? -5.914 -4.485 -13.835 1.00 94.94 85 THR A O 1
ATOM 691 N N . LEU A 1 86 ? -6.606 -3.465 -11.961 1.00 97.38 86 LEU A N 1
ATOM 692 C CA . LEU A 1 86 ? -6.924 -4.674 -11.207 1.00 97.38 86 LEU A CA 1
ATOM 693 C C . LEU A 1 86 ? -8.386 -4.651 -10.754 1.00 97.38 86 LEU A C 1
ATOM 695 O O . LEU A 1 86 ? -8.966 -3.586 -10.541 1.00 97.38 86 LEU A O 1
ATOM 699 N N . GLU A 1 87 ? -8.965 -5.830 -10.574 1.00 97.00 87 GLU A N 1
ATOM 700 C CA . GLU A 1 87 ? -10.234 -6.046 -9.880 1.00 97.00 87 GLU A CA 1
ATOM 701 C C . GLU A 1 87 ? -10.044 -7.042 -8.731 1.00 97.00 87 GLU A C 1
ATOM 703 O O . GLU A 1 87 ? -9.242 -7.975 -8.816 1.00 97.00 87 GLU A O 1
ATOM 708 N N . GLU A 1 88 ? -10.750 -6.825 -7.623 1.00 97.38 88 GLU A N 1
ATOM 709 C CA . GLU A 1 88 ? -10.770 -7.759 -6.497 1.00 97.38 88 GLU A CA 1
ATOM 710 C C . GLU A 1 88 ? -11.525 -9.028 -6.911 1.00 97.38 88 GLU A C 1
ATOM 712 O O . GLU A 1 88 ? -12.719 -8.974 -7.191 1.00 97.38 88 GLU A O 1
ATOM 717 N N . ALA A 1 89 ? -10.823 -10.161 -6.960 1.00 97.88 89 ALA A N 1
ATOM 718 C CA . ALA A 1 89 ? -11.407 -11.451 -7.321 1.00 97.88 89 ALA A CA 1
ATOM 719 C C . ALA A 1 89 ? -11.873 -12.226 -6.083 1.00 97.88 89 ALA A C 1
ATOM 721 O O . ALA A 1 89 ? -12.910 -12.884 -6.114 1.00 97.88 89 ALA A O 1
ATOM 722 N N . TYR A 1 90 ? -11.103 -12.160 -4.993 1.00 97.75 90 TYR A N 1
ATOM 723 C CA . TYR A 1 90 ? -11.434 -12.823 -3.735 1.00 97.75 90 TYR A CA 1
ATOM 724 C C . TYR A 1 90 ? -10.660 -12.208 -2.564 1.00 97.75 90 TYR A C 1
ATOM 726 O O . TYR A 1 90 ? -9.475 -11.909 -2.692 1.00 97.75 90 TYR A O 1
ATOM 734 N N . THR A 1 91 ? -11.295 -12.093 -1.401 1.00 97.44 91 THR A N 1
ATOM 735 C CA . THR A 1 91 ? -10.653 -11.707 -0.135 1.00 97.44 91 THR A CA 1
ATOM 736 C C . THR A 1 91 ? -11.135 -12.668 0.947 1.00 97.44 91 THR A C 1
ATOM 738 O O . THR A 1 91 ? -12.327 -12.954 1.031 1.00 97.44 91 THR A O 1
ATOM 741 N N . THR A 1 92 ? -10.217 -13.213 1.752 1.00 96.62 92 THR A N 1
ATOM 742 C CA . THR A 1 92 ? -10.591 -14.137 2.835 1.00 96.62 92 THR A CA 1
ATOM 743 C C . THR A 1 92 ? -11.361 -13.425 3.946 1.00 96.62 92 THR A C 1
ATOM 745 O O . THR A 1 92 ? -11.227 -12.218 4.123 1.00 96.62 92 THR A O 1
ATOM 748 N N . GLU A 1 93 ? -12.118 -14.182 4.744 1.00 92.44 93 GLU A N 1
ATOM 749 C CA . GLU A 1 93 ? -12.959 -13.663 5.837 1.00 92.44 93 GLU A CA 1
ATOM 750 C C . GLU A 1 93 ? -12.209 -12.714 6.784 1.00 92.44 93 GLU A C 1
ATOM 752 O O . GLU A 1 93 ? -12.681 -11.622 7.087 1.00 92.44 93 GLU A O 1
ATOM 757 N N . HIS A 1 94 ? -10.998 -13.092 7.197 1.00 90.50 94 HIS A N 1
ATOM 758 C CA . HIS A 1 94 ? -10.151 -12.281 8.079 1.00 90.50 94 HIS A CA 1
ATOM 759 C C . HIS A 1 94 ? -9.126 -11.420 7.328 1.00 90.50 94 HIS A C 1
ATOM 761 O O . HIS A 1 94 ? -8.163 -10.947 7.927 1.00 90.50 94 HIS A O 1
ATOM 767 N N . TRP A 1 95 ? -9.293 -11.247 6.012 1.00 93.38 95 TRP A N 1
ATOM 768 C CA . TRP A 1 95 ? -8.471 -10.380 5.157 1.00 93.38 95 TRP A CA 1
ATOM 769 C C . TRP A 1 95 ? -6.967 -10.709 5.193 1.00 93.38 95 TRP A C 1
ATOM 771 O O . TRP A 1 95 ? -6.113 -9.859 4.943 1.00 93.38 95 TRP A O 1
ATOM 781 N N . LEU A 1 96 ? -6.631 -11.971 5.477 1.00 94.00 96 LEU A N 1
ATOM 782 C CA . LEU A 1 96 ? -5.252 -12.470 5.476 1.00 94.00 96 LEU A CA 1
ATOM 783 C C . LEU A 1 96 ? -4.708 -12.649 4.056 1.00 94.00 96 LEU A C 1
ATOM 785 O O . LEU A 1 96 ? -3.516 -12.453 3.820 1.00 94.00 96 LEU A O 1
ATOM 789 N N . VAL A 1 97 ? -5.575 -13.035 3.116 1.00 96.69 97 VAL A N 1
ATOM 790 C CA . VAL A 1 97 ? -5.218 -13.278 1.716 1.00 96.69 97 VAL A CA 1
ATOM 791 C C . VAL A 1 97 ? -6.192 -12.528 0.820 1.00 96.69 97 VAL A C 1
ATOM 793 O O . VAL A 1 97 ? -7.406 -12.592 1.015 1.00 96.69 97 VAL A O 1
ATOM 796 N N . ARG A 1 98 ? -5.635 -11.828 -0.171 1.00 97.44 98 ARG A N 1
ATOM 797 C CA . ARG A 1 98 ? -6.370 -11.058 -1.175 1.00 97.44 98 ARG A CA 1
ATOM 798 C C . ARG A 1 98 ? -5.883 -11.453 -2.557 1.00 97.44 98 ARG A C 1
ATOM 800 O O . ARG A 1 98 ? -4.678 -11.467 -2.805 1.00 97.44 98 ARG A O 1
ATOM 807 N N . ILE A 1 99 ? -6.817 -11.786 -3.431 1.00 98.12 99 ILE A N 1
ATOM 808 C CA . ILE A 1 99 ? -6.574 -12.235 -4.794 1.00 98.12 99 ILE A CA 1
ATOM 809 C C . ILE A 1 99 ? -7.164 -11.186 -5.725 1.00 98.12 99 ILE A C 1
ATOM 811 O O . ILE A 1 99 ? -8.345 -10.845 -5.640 1.00 98.12 99 ILE A O 1
ATOM 815 N N . TYR A 1 100 ? -6.322 -10.692 -6.624 1.00 98.31 100 TYR A N 1
ATOM 816 C CA . TYR A 1 100 ? -6.684 -9.698 -7.622 1.00 98.31 100 TYR A CA 1
ATOM 817 C C . TYR A 1 100 ? -6.557 -10.305 -9.009 1.00 98.31 100 TYR A C 1
ATOM 819 O O . TYR A 1 100 ? -5.590 -11.013 -9.294 1.00 98.31 100 TYR A O 1
ATOM 827 N N . LYS A 1 101 ? -7.522 -9.999 -9.871 1.00 97.94 101 LYS A N 1
ATOM 828 C CA . LYS A 1 101 ? -7.467 -10.315 -11.293 1.00 97.94 101 LYS A CA 1
ATOM 829 C C . LYS A 1 101 ? -7.019 -9.075 -12.059 1.00 97.94 101 LYS A C 1
ATOM 831 O O . LYS A 1 101 ? -7.451 -7.960 -11.769 1.00 97.94 101 LYS A O 1
ATOM 836 N N . VAL A 1 102 ? -6.126 -9.272 -13.023 1.00 97.81 102 VAL A N 1
ATOM 837 C CA . VAL A 1 102 ? -5.724 -8.216 -13.955 1.00 97.81 102 VAL A CA 1
ATOM 838 C C . VAL A 1 102 ? -6.869 -7.991 -14.934 1.00 97.81 102 VAL A C 1
ATOM 840 O O . VAL A 1 102 ? -7.389 -8.953 -15.501 1.00 97.81 102 VAL A O 1
ATOM 843 N N . LYS A 1 103 ? -7.285 -6.733 -15.092 1.00 95.44 103 LYS A N 1
ATOM 844 C CA . LYS A 1 103 ? -8.325 -6.353 -16.050 1.00 95.44 103 LYS A CA 1
ATOM 845 C C . LYS A 1 103 ? -7.791 -6.474 -17.474 1.00 95.44 103 LYS A C 1
ATOM 847 O O . LYS A 1 103 ? -6.607 -6.240 -17.721 1.00 95.44 103 LYS A O 1
ATOM 852 N N . ASP A 1 104 ? -8.686 -6.781 -18.404 1.00 94.25 104 ASP A N 1
ATOM 853 C CA . ASP A 1 104 ? -8.366 -6.737 -19.826 1.00 94.25 104 ASP A CA 1
ATOM 854 C C . ASP A 1 104 ? -8.023 -5.306 -20.261 1.00 94.25 104 ASP A C 1
ATOM 856 O O . ASP A 1 104 ? -8.400 -4.317 -19.619 1.00 94.25 104 ASP A O 1
ATOM 860 N N . LEU A 1 105 ? -7.307 -5.191 -21.380 1.00 91.56 105 LEU A N 1
ATOM 861 C CA . LEU A 1 105 ? -7.053 -3.894 -21.996 1.00 91.56 105 LEU A CA 1
ATOM 862 C C . LEU A 1 105 ? -8.383 -3.198 -22.304 1.00 91.56 105 LEU A C 1
ATOM 864 O O . LEU A 1 105 ? -9.363 -3.826 -22.710 1.00 91.56 105 LEU A O 1
ATOM 868 N N . LYS A 1 106 ? -8.415 -1.874 -22.127 1.00 86.56 106 LYS A N 1
ATOM 869 C CA . LYS A 1 106 ? -9.602 -1.084 -22.458 1.00 86.56 106 LYS A CA 1
ATOM 870 C C . LYS A 1 106 ? -9.956 -1.304 -23.929 1.00 86.56 106 LYS A C 1
ATOM 872 O O . LYS A 1 106 ? -9.107 -1.173 -24.805 1.00 86.56 106 LYS A O 1
ATOM 877 N N . ASN A 1 107 ? -11.237 -1.556 -24.191 1.00 82.88 107 ASN A N 1
ATOM 878 C CA . ASN A 1 107 ? -11.769 -1.804 -25.536 1.00 82.88 107 ASN A CA 1
ATOM 879 C C . ASN A 1 107 ? -11.542 -0.621 -26.511 1.00 82.88 107 ASN A C 1
ATOM 881 O O . ASN 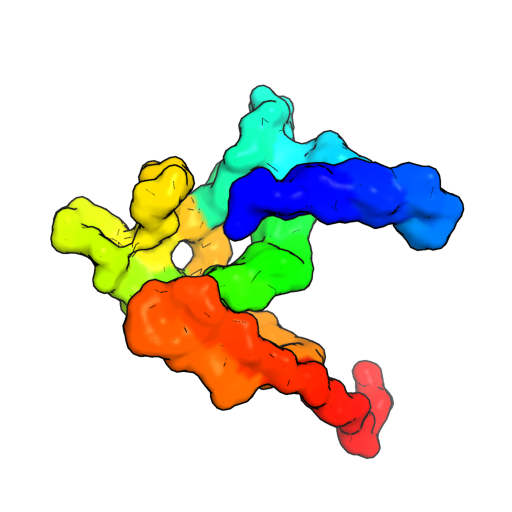A 1 107 ? -11.635 -0.776 -27.724 1.00 82.88 107 ASN A O 1
ATOM 885 N N . ARG A 1 108 ? -11.246 0.580 -25.994 1.00 80.12 108 ARG A N 1
ATOM 886 C CA . ARG A 1 108 ? -10.784 1.742 -26.765 1.00 80.12 108 ARG A CA 1
ATOM 887 C C . ARG A 1 108 ? -9.595 2.362 -26.033 1.00 80.12 108 ARG A C 1
ATOM 889 O O . ARG A 1 108 ? -9.719 2.686 -24.852 1.00 80.12 108 ARG A O 1
ATOM 896 N N . GLY A 1 109 ? -8.458 2.477 -26.716 1.00 65.31 109 GLY A N 1
ATOM 897 C CA . GLY A 1 109 ? -7.284 3.173 -26.196 1.00 65.31 109 GLY A CA 1
ATOM 898 C C . GLY A 1 109 ? -7.546 4.674 -26.179 1.00 65.31 109 GLY A C 1
ATOM 899 O O . GLY A 1 109 ? -7.717 5.263 -27.240 1.00 65.31 109 GLY A O 1
ATOM 900 N N . ASN A 1 110 ? -7.602 5.255 -24.986 1.00 51.06 110 ASN A N 1
ATOM 901 C CA . ASN A 1 110 ? -7.364 6.678 -24.764 1.00 51.06 110 ASN A CA 1
ATOM 902 C C . ASN A 1 110 ? -6.110 6.786 -23.909 1.00 51.06 110 ASN A C 1
ATOM 904 O O . ASN A 1 110 ? -6.066 6.048 -22.893 1.00 51.06 110 ASN A O 1
#

Radius of gyration: 15.44 Å; chains: 1; bounding box: 33×27×47 Å

pLDDT: mean 94.2, std 5.89, range [51.06, 98.31]

Foldseek 3Di:
DVCVLVVLVVQCVDPVSVVRDSQQQQAPVRDRDQALRTHPCNCPDPVNCQLQPQQQQDDPDPPDHGCQDPVRRYRGHDNDDDDPQWDFPDADPNRPDTDIDGDDDPPDDD

Secondary structure (DSSP, 8-state):
-TTHHHHHHHHHTSGGGTT--GGGGS-TTS---SSTTS-HHHHTSHHHHHHHTTGGG---STTS-TTEETTTTEE-S------SSEEEEEE-TTSS-EEEEEPPPPSS--

InterPro domains:
  IPR003674 Oligosaccharyl transferase, STT3 subunit [PTHR13872] (1-108)